Protein AF-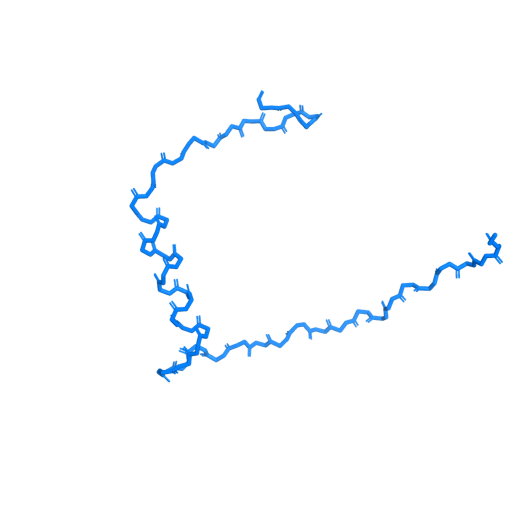A0A7V8VUR0-F1 (afdb_monomer_lite)

pLDDT: mean 92.93, std 8.38, range [55.5, 98.06]

Sequence (50 aa):
MNSIPQVPQPQNEPILSYAPDTPERQELKAALERMAGERIEIPLIIGGKE

Foldseek 3Di:
DDDDDDDDDDDDDDDDDLDPPDPVVVVVVVVVVVVVPDDDDDDDQDPNDD

Radius of gyration: 19.22 Å; chains: 1; bounding box: 51×15×39 Å

Secondary structure (DSSP, 8-state):
----PPPPPP-PPPPP---TT-HHHHHHHHHHHHHHH--------BTTB-

Structure (mmCIF, N/CA/C/O backbone):
data_AF-A0A7V8VUR0-F1
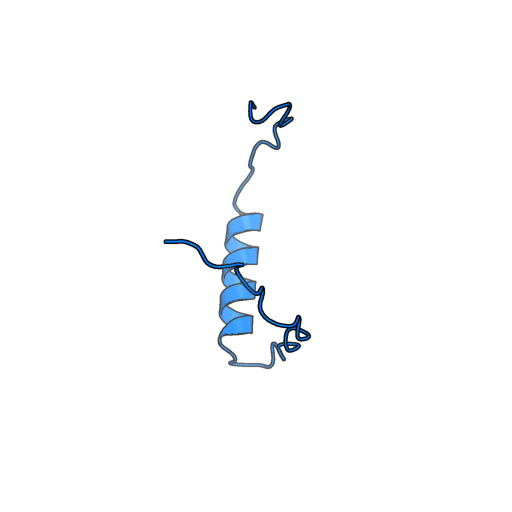#
_entry.id   AF-A0A7V8VUR0-F1
#
loop_
_atom_site.group_PDB
_atom_site.id
_atom_site.type_symbol
_atom_site.label_atom_id
_atom_site.label_alt_id
_atom_site.label_comp_id
_atom_site.label_asym_id
_atom_site.label_entity_id
_atom_site.label_seq_id
_atom_site.pdbx_PDB_ins_code
_atom_site.Cartn_x
_atom_site.Cartn_y
_atom_site.Cartn_z
_atom_site.occupancy
_atom_site.B_iso_or_equiv
_atom_site.auth_seq_id
_atom_site.auth_comp_id
_atom_site.auth_asym_id
_atom_site.auth_atom_id
_atom_site.pdbx_PDB_model_num
ATOM 1 N N . MET A 1 1 ? 35.495 -6.775 8.929 1.00 55.50 1 MET A N 1
ATOM 2 C CA . MET A 1 1 ? 34.973 -6.146 7.697 1.00 55.50 1 MET A CA 1
ATOM 3 C C . MET A 1 1 ? 35.139 -4.645 7.860 1.00 55.50 1 MET A C 1
ATOM 5 O O . MET A 1 1 ? 34.445 -4.085 8.692 1.00 55.50 1 MET A O 1
ATOM 9 N N . ASN A 1 2 ? 36.080 -4.023 7.143 1.00 68.56 2 ASN A N 1
ATOM 10 C CA . ASN A 1 2 ? 36.282 -2.567 7.148 1.00 68.56 2 ASN A CA 1
ATOM 11 C C . ASN A 1 2 ? 35.986 -2.039 5.737 1.00 68.56 2 ASN A C 1
ATOM 13 O O . ASN A 1 2 ? 36.874 -2.016 4.891 1.00 68.56 2 ASN A O 1
ATOM 17 N N . SER A 1 3 ? 34.732 -1.673 5.472 1.00 84.38 3 SER A N 1
ATOM 18 C CA . SER A 1 3 ? 34.288 -1.093 4.198 1.00 84.38 3 SER A CA 1
ATOM 19 C C . SER A 1 3 ? 33.275 0.017 4.456 1.00 84.38 3 SER A C 1
ATOM 21 O O . SER A 1 3 ? 32.440 -0.118 5.348 1.00 84.38 3 SER A O 1
ATOM 23 N N . ILE A 1 4 ? 33.318 1.083 3.656 1.00 84.44 4 ILE A N 1
ATOM 24 C CA . ILE A 1 4 ? 32.292 2.131 3.660 1.00 84.44 4 ILE A CA 1
ATOM 25 C C . ILE A 1 4 ? 31.133 1.624 2.787 1.00 84.44 4 ILE A C 1
ATOM 27 O O . ILE A 1 4 ? 31.345 1.439 1.586 1.00 84.44 4 ILE A O 1
ATOM 31 N N . PRO A 1 5 ? 29.942 1.343 3.347 1.00 87.88 5 PRO A N 1
ATOM 32 C CA . PRO A 1 5 ? 28.819 0.873 2.549 1.00 87.88 5 PRO A CA 1
ATOM 33 C C . PRO A 1 5 ? 28.379 1.978 1.585 1.00 87.88 5 PRO A C 1
ATOM 35 O O . PRO A 1 5 ? 28.177 3.122 1.989 1.00 87.88 5 PRO A O 1
ATOM 38 N N . GLN A 1 6 ? 28.233 1.635 0.307 1.00 91.25 6 GLN A N 1
ATOM 39 C CA . GLN A 1 6 ? 27.615 2.517 -0.676 1.00 91.25 6 GLN A CA 1
ATOM 40 C C . GLN A 1 6 ? 26.136 2.164 -0.786 1.00 91.25 6 GLN A C 1
ATOM 42 O O . GLN A 1 6 ? 25.786 1.020 -1.074 1.00 91.25 6 GLN A O 1
ATOM 47 N N . VAL A 1 7 ? 25.273 3.147 -0.540 1.00 91.94 7 VAL A N 1
ATOM 48 C CA . VAL A 1 7 ? 23.841 3.010 -0.815 1.00 91.94 7 VAL A CA 1
ATOM 49 C C . VAL A 1 7 ? 23.607 3.024 -2.330 1.00 91.94 7 VAL A C 1
ATOM 51 O O . VAL A 1 7 ? 24.316 3.744 -3.042 1.00 91.94 7 VAL A O 1
ATOM 54 N N . PRO A 1 8 ? 22.644 2.240 -2.849 1.00 92.88 8 PRO A N 1
ATOM 55 C CA . PRO A 1 8 ? 22.292 2.299 -4.260 1.00 92.88 8 PRO A CA 1
ATOM 56 C C . PRO A 1 8 ? 21.790 3.701 -4.619 1.00 92.88 8 PRO A C 1
ATOM 58 O O . PRO A 1 8 ? 21.176 4.387 -3.799 1.00 92.8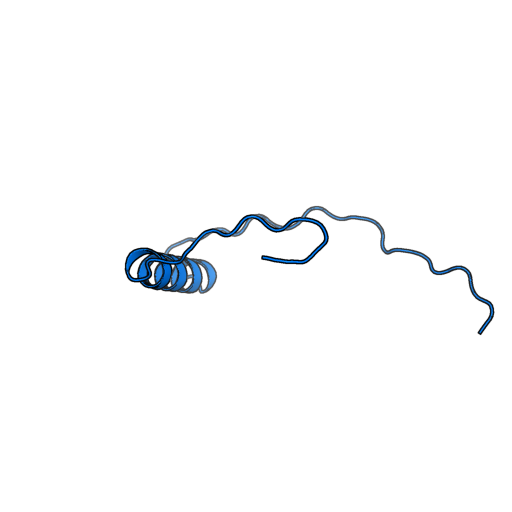8 8 PRO A O 1
ATOM 61 N N . GLN A 1 9 ? 22.049 4.130 -5.855 1.00 94.75 9 GLN A N 1
ATOM 62 C CA . GLN A 1 9 ? 21.506 5.394 -6.342 1.00 94.75 9 GLN A CA 1
ATOM 63 C C . GLN A 1 9 ? 19.974 5.301 -6.406 1.00 94.75 9 GLN A C 1
ATOM 65 O O . GLN A 1 9 ? 19.458 4.300 -6.916 1.00 94.75 9 GLN A O 1
ATOM 70 N N . PRO A 1 10 ? 19.244 6.310 -5.899 1.00 94.69 10 PRO A N 1
ATOM 71 C CA . PRO A 1 10 ? 17.791 6.301 -5.948 1.00 94.69 10 PRO A CA 1
ATOM 72 C C . PRO A 1 10 ? 17.320 6.353 -7.404 1.00 94.69 10 PRO A C 1
ATOM 74 O O . PRO A 1 10 ? 17.824 7.142 -8.204 1.00 94.69 10 PRO A O 1
ATOM 77 N N . GLN A 1 11 ? 16.340 5.518 -7.734 1.00 97.19 11 GLN A N 1
ATOM 78 C CA . GLN A 1 11 ? 15.637 5.525 -9.015 1.00 97.19 11 GLN A CA 1
ATOM 79 C C . GLN A 1 11 ? 14.142 5.683 -8.746 1.00 97.19 11 GLN A C 1
ATOM 81 O O . GLN A 1 11 ? 13.651 5.242 -7.707 1.00 97.19 11 GLN A O 1
ATOM 86 N N . ASN A 1 12 ? 13.429 6.338 -9.662 1.00 97.94 12 ASN A N 1
ATOM 87 C CA . ASN A 1 12 ? 11.984 6.486 -9.535 1.00 97.94 12 ASN A CA 1
ATOM 88 C C . ASN A 1 12 ? 11.307 5.120 -9.676 1.00 97.94 12 ASN A C 1
ATOM 90 O O . ASN A 1 12 ? 11.606 4.378 -10.613 1.00 97.94 12 ASN A O 1
ATOM 94 N N . GLU A 1 13 ? 10.363 4.835 -8.783 1.00 97.12 13 GLU A N 1
ATOM 95 C CA . GLU A 1 13 ? 9.517 3.647 -8.880 1.00 97.12 13 GLU A CA 1
ATOM 96 C C . GLU A 1 13 ? 8.606 3.756 -10.122 1.00 97.12 13 GLU A C 1
ATOM 98 O O . GLU A 1 13 ? 8.058 4.836 -10.386 1.00 97.12 13 GLU A O 1
ATOM 103 N N . PRO A 1 14 ? 8.437 2.680 -10.912 1.00 96.50 14 PRO A N 1
ATOM 104 C CA . PRO A 1 14 ? 7.548 2.688 -12.066 1.00 96.50 14 PRO A CA 1
ATOM 105 C C . PRO A 1 14 ? 6.082 2.888 -11.661 1.00 96.50 14 PRO A C 1
ATOM 107 O O . PRO A 1 14 ? 5.597 2.349 -10.668 1.00 96.5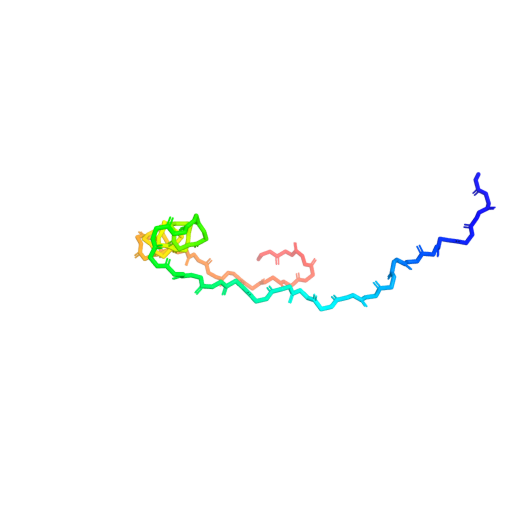0 14 PRO A O 1
ATOM 110 N N . ILE A 1 15 ? 5.339 3.626 -12.488 1.00 97.12 15 ILE A N 1
ATOM 111 C CA . ILE A 1 15 ? 3.888 3.767 -12.335 1.00 97.12 15 ILE A CA 1
ATOM 112 C C . ILE A 1 15 ? 3.219 2.525 -12.924 1.00 97.12 15 ILE A C 1
ATOM 114 O O . ILE A 1 15 ? 3.353 2.247 -14.117 1.00 97.12 15 ILE A O 1
ATOM 118 N N . LEU A 1 16 ? 2.475 1.797 -12.093 1.00 97.19 16 LEU A N 1
ATOM 119 C CA . LEU A 1 16 ? 1.691 0.647 -12.539 1.00 97.19 16 LEU A CA 1
ATOM 120 C C . LEU A 1 16 ? 0.423 1.092 -13.281 1.00 97.19 16 LEU A C 1
ATOM 122 O O . LEU A 1 16 ? -0.157 2.138 -12.989 1.00 97.19 16 LEU A O 1
ATOM 126 N N . SER A 1 17 ? -0.012 0.283 -14.247 1.00 97.06 17 SER A N 1
ATOM 127 C CA . SER A 1 17 ? -1.110 0.644 -15.151 1.00 97.06 17 SER A CA 1
ATOM 128 C C . SER A 1 17 ? -2.499 0.434 -14.547 1.00 97.06 17 SER A C 1
ATOM 130 O O . SER A 1 17 ? -3.417 1.196 -14.847 1.00 97.06 17 SER A O 1
ATOM 132 N N . TYR A 1 18 ? -2.665 -0.618 -13.733 1.00 96.62 18 TYR A N 1
ATOM 133 C CA . TYR A 1 18 ? -3.964 -1.078 -13.228 1.00 96.62 18 TYR A CA 1
ATOM 134 C C . TYR A 1 18 ? -5.020 -1.258 -14.335 1.00 96.62 18 TYR A C 1
ATOM 136 O O . TYR A 1 18 ? -6.224 -1.069 -14.115 1.00 96.62 18 TYR A O 1
ATOM 144 N N . ALA A 1 19 ? -4.581 -1.607 -15.547 1.00 97.31 19 ALA A N 1
ATOM 145 C CA . ALA A 1 19 ? -5.464 -1.886 -16.669 1.00 97.31 19 ALA A CA 1
ATOM 146 C C . ALA A 1 19 ? -6.357 -3.119 -16.383 1.00 97.31 19 ALA A C 1
ATOM 148 O O . ALA A 1 19 ? -6.158 -3.836 -15.400 1.00 97.31 19 ALA A O 1
ATOM 149 N N . PRO A 1 20 ? -7.426 -3.361 -17.166 1.00 96.81 20 PRO A N 1
ATOM 150 C CA . PRO A 1 20 ? -8.179 -4.611 -17.062 1.00 96.81 20 PRO A CA 1
ATOM 151 C C . PRO A 1 20 ? -7.253 -5.838 -17.130 1.00 96.81 20 PRO A C 1
ATOM 153 O O . PRO A 1 20 ? -6.270 -5.825 -17.863 1.00 96.81 20 PRO A O 1
ATOM 156 N N . ASP A 1 21 ? -7.570 -6.863 -16.338 1.00 95.12 21 ASP A N 1
ATOM 157 C CA . ASP A 1 21 ? -6.866 -8.155 -16.269 1.00 95.12 21 ASP A CA 1
ATOM 158 C C . ASP A 1 21 ? -5.401 -8.136 -15.797 1.00 95.12 21 ASP A C 1
ATOM 160 O O . ASP A 1 21 ? -4.740 -9.174 -15.817 1.00 95.12 21 ASP A O 1
ATOM 164 N N . THR A 1 22 ? -4.896 -7.007 -15.292 1.00 97.88 22 THR A N 1
ATOM 165 C CA . THR A 1 22 ? -3.548 -6.956 -14.714 1.00 97.88 22 THR A CA 1
ATOM 166 C C . THR A 1 22 ? -3.508 -7.474 -13.268 1.00 97.88 22 THR A C 1
ATOM 168 O O . THR A 1 22 ? -4.482 -7.298 -12.521 1.00 97.88 22 THR A O 1
ATOM 171 N N . PRO A 1 23 ? -2.402 -8.115 -12.837 1.00 97.62 23 PRO A N 1
ATOM 172 C CA . PRO A 1 23 ? -2.270 -8.632 -11.475 1.00 97.62 23 PRO A CA 1
ATOM 173 C C . PRO A 1 23 ? -2.343 -7.518 -10.426 1.00 97.62 23 PRO A C 1
ATOM 175 O O . PRO A 1 23 ? -3.050 -7.672 -9.432 1.00 97.62 23 PRO A O 1
ATOM 178 N N . GLU A 1 24 ? -1.741 -6.350 -10.679 1.00 97.44 24 GLU A N 1
ATOM 179 C CA . GLU A 1 24 ? -1.778 -5.228 -9.736 1.00 97.44 24 GLU A CA 1
ATOM 180 C C . GLU A 1 24 ? -3.209 -4.731 -9.470 1.00 97.44 24 GLU A C 1
ATOM 182 O O . GLU A 1 24 ? -3.539 -4.288 -8.368 1.00 97.44 24 GLU A O 1
ATOM 187 N N . ARG A 1 25 ? -4.108 -4.845 -10.459 1.00 97.88 25 ARG A N 1
ATOM 188 C CA . ARG A 1 25 ? -5.518 -4.486 -10.290 1.00 97.88 25 ARG A CA 1
ATOM 189 C C . ARG A 1 25 ? -6.266 -5.516 -9.450 1.00 97.88 25 ARG A C 1
ATOM 191 O O . ARG A 1 25 ? -7.179 -5.140 -8.712 1.00 97.88 25 ARG A O 1
ATOM 198 N N . GLN A 1 26 ? -5.921 -6.795 -9.572 1.00 97.88 26 GLN A N 1
ATOM 199 C CA . GLN A 1 26 ? -6.509 -7.862 -8.759 1.00 97.88 26 GLN A CA 1
ATOM 200 C C . GLN A 1 26 ? -6.077 -7.723 -7.297 1.00 97.88 26 GLN A C 1
ATOM 202 O O . GLN A 1 26 ? -6.930 -7.725 -6.410 1.00 97.88 26 GLN A O 1
ATOM 207 N N . GLU A 1 27 ? -4.784 -7.500 -7.058 1.00 97.94 27 GLU A N 1
ATOM 208 C CA . GLU A 1 27 ? -4.226 -7.253 -5.724 1.00 97.94 27 GLU A CA 1
ATOM 209 C C . GLU A 1 27 ? -4.859 -6.025 -5.063 1.00 97.94 27 GLU A C 1
ATOM 211 O O . GLU A 1 27 ? -5.280 -6.090 -3.906 1.00 97.94 27 GLU A O 1
ATOM 216 N N . LEU A 1 28 ? -5.018 -4.929 -5.815 1.00 97.94 28 LEU A N 1
ATOM 217 C CA . LEU A 1 28 ? -5.673 -3.719 -5.324 1.00 97.94 28 LEU A CA 1
ATOM 218 C C . L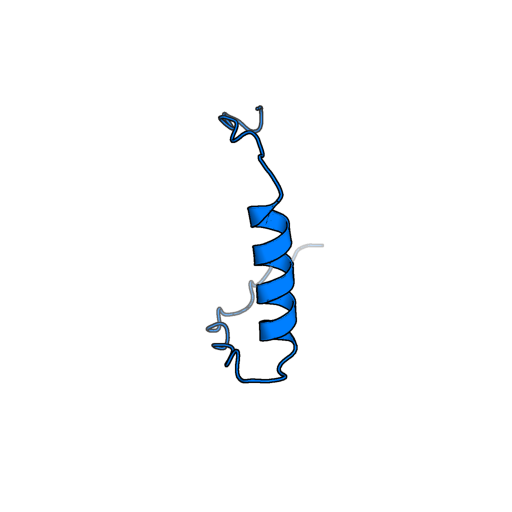EU A 1 28 ? -7.117 -3.988 -4.880 1.00 97.94 28 LEU A C 1
ATOM 220 O O . LEU A 1 28 ? -7.519 -3.560 -3.800 1.00 97.94 28 LEU A O 1
ATOM 224 N N . LYS A 1 29 ? -7.906 -4.705 -5.690 1.00 97.88 29 LYS A N 1
ATOM 225 C CA . LYS A 1 29 ? -9.293 -5.042 -5.332 1.00 97.88 29 LYS A CA 1
ATOM 226 C C . LYS A 1 29 ? -9.359 -5.921 -4.087 1.00 97.88 29 LYS A C 1
ATOM 228 O O . LYS A 1 29 ? -10.141 -5.619 -3.191 1.00 97.88 29 LYS A O 1
ATOM 233 N N . ALA A 1 30 ? -8.510 -6.943 -4.001 1.00 98.00 30 ALA A N 1
ATOM 234 C CA . ALA A 1 30 ? -8.453 -7.825 -2.839 1.00 98.00 30 ALA A CA 1
ATOM 235 C C . ALA A 1 30 ? -8.091 -7.057 -1.554 1.00 98.00 30 ALA A C 1
ATOM 237 O O . ALA A 1 30 ? -8.700 -7.269 -0.506 1.00 98.00 30 ALA A O 1
ATOM 238 N N . ALA A 1 31 ? -7.138 -6.121 -1.632 1.00 97.75 31 ALA A N 1
ATOM 239 C CA . ALA A 1 31 ? -6.774 -5.267 -0.506 1.00 97.75 31 ALA A CA 1
ATOM 240 C C . ALA A 1 31 ? -7.932 -4.354 -0.072 1.00 97.75 31 ALA A C 1
ATOM 242 O O . ALA A 1 31 ? -8.196 -4.239 1.125 1.00 97.75 31 ALA A O 1
ATOM 243 N N . LEU A 1 32 ? -8.644 -3.747 -1.027 1.00 98.06 32 LEU A N 1
ATOM 244 C CA . LEU A 1 32 ? -9.803 -2.894 -0.749 1.00 98.06 32 LEU A CA 1
ATOM 245 C C . LEU A 1 32 ? -10.948 -3.674 -0.096 1.00 98.06 32 LEU A C 1
ATOM 247 O O . LEU A 1 32 ? -11.506 -3.205 0.890 1.00 98.06 32 LEU A O 1
ATOM 251 N N . GLU A 1 33 ? -11.277 -4.860 -0.610 1.00 98.00 33 GLU A N 1
ATOM 252 C CA . GLU A 1 33 ? -12.314 -5.727 -0.038 1.00 98.00 33 GLU A CA 1
ATOM 253 C C . GLU A 1 33 ? -11.971 -6.133 1.398 1.00 98.00 33 GLU A C 1
ATOM 255 O O . GLU A 1 33 ? -12.806 -6.007 2.295 1.00 98.00 33 GLU A O 1
ATOM 260 N N . ARG A 1 34 ? -10.719 -6.542 1.635 1.00 97.25 34 ARG A N 1
ATOM 261 C CA . ARG A 1 34 ? -10.227 -6.887 2.971 1.00 97.25 34 ARG A CA 1
ATOM 262 C C . ARG A 1 34 ? -10.338 -5.701 3.933 1.00 97.25 34 ARG A C 1
ATOM 264 O O . ARG A 1 34 ? -10.930 -5.830 4.998 1.00 97.25 34 ARG A O 1
ATOM 271 N N . MET A 1 35 ? -9.817 -4.537 3.545 1.00 96.88 35 MET A N 1
ATOM 272 C CA . MET A 1 35 ? -9.839 -3.336 4.388 1.00 96.88 35 MET A CA 1
ATOM 273 C C . MET A 1 35 ? -11.257 -2.821 4.648 1.00 96.88 35 MET A C 1
ATOM 275 O O . MET A 1 35 ? -11.522 -2.308 5.727 1.00 96.88 35 MET A O 1
ATOM 279 N N . ALA A 1 36 ? -12.172 -2.954 3.686 1.00 96.88 36 ALA A N 1
ATOM 280 C CA . ALA A 1 36 ? -13.562 -2.543 3.861 1.00 96.88 36 ALA A CA 1
ATOM 281 C C . ALA A 1 36 ? -14.329 -3.444 4.847 1.00 96.88 36 ALA A C 1
ATOM 283 O O . ALA A 1 36 ? -15.260 -2.977 5.502 1.00 96.88 36 ALA A O 1
ATOM 284 N N . GLY A 1 37 ? -13.955 -4.725 4.946 1.00 96.38 37 GLY A N 1
ATOM 285 C CA . GLY A 1 37 ? -14.543 -5.683 5.887 1.00 96.38 37 GLY A CA 1
ATOM 286 C C . GLY A 1 37 ? -13.939 -5.641 7.294 1.00 96.38 37 GLY A C 1
ATOM 287 O O . GLY A 1 37 ? -14.536 -6.166 8.234 1.00 96.38 37 GLY A O 1
ATOM 288 N N . GLU A 1 38 ? -12.773 -5.021 7.457 1.00 95.25 38 GLU A N 1
ATOM 289 C CA . GLU A 1 38 ? -12.056 -4.938 8.725 1.00 95.25 38 GLU A CA 1
ATOM 290 C C . GLU A 1 38 ? -12.319 -3.596 9.423 1.00 95.25 38 GLU A C 1
ATOM 292 O O . GLU A 1 38 ? -12.240 -2.523 8.828 1.00 95.25 38 GLU A O 1
ATOM 297 N N . ARG A 1 39 ? -12.573 -3.636 10.734 1.00 93.44 39 ARG A N 1
ATOM 298 C CA . ARG A 1 39 ? -12.528 -2.446 11.589 1.00 93.44 39 ARG A CA 1
ATOM 299 C C . ARG A 1 39 ? -11.396 -2.617 12.584 1.00 93.44 39 ARG A C 1
ATOM 301 O O . ARG A 1 39 ? -11.554 -3.313 13.582 1.00 93.44 39 ARG A O 1
ATOM 308 N N . ILE A 1 40 ? -10.268 -1.986 12.285 1.00 93.50 40 ILE A N 1
ATOM 309 C CA . ILE A 1 40 ? -9.087 -2.013 13.145 1.00 93.50 40 ILE A CA 1
ATOM 310 C C . ILE A 1 40 ? -9.085 -0.821 14.103 1.00 93.50 40 ILE A C 1
ATOM 312 O O . ILE A 1 40 ? -9.629 0.245 13.802 1.00 93.50 40 ILE A O 1
ATOM 316 N N . GLU A 1 41 ? -8.467 -1.006 15.262 1.00 93.81 41 GLU A N 1
ATOM 317 C CA . GLU A 1 41 ? -8.073 0.099 16.129 1.00 93.81 41 GLU A CA 1
ATOM 318 C C . GLU A 1 41 ? -6.843 0.796 15.530 1.00 93.81 41 GLU A C 1
ATOM 320 O O . GLU A 1 41 ? -5.966 0.141 14.968 1.00 93.81 41 GLU A O 1
ATOM 325 N N . ILE A 1 42 ? -6.791 2.127 15.618 1.00 93.31 42 ILE A N 1
ATOM 326 C CA . ILE A 1 42 ? -5.636 2.927 15.192 1.00 93.31 42 ILE A CA 1
ATOM 327 C C . ILE A 1 42 ? -4.990 3.484 16.469 1.00 93.31 42 ILE A C 1
ATOM 329 O O . ILE A 1 42 ? -5.408 4.552 16.930 1.00 93.31 42 ILE A O 1
ATOM 333 N N . PRO A 1 43 ? -4.039 2.754 17.084 1.00 93.38 43 PRO A N 1
ATOM 334 C CA . PRO A 1 43 ? -3.426 3.160 18.344 1.00 93.38 43 PRO A CA 1
ATOM 335 C C . PRO A 1 43 ? -2.430 4.311 18.156 1.00 93.38 43 PRO A C 1
ATOM 337 O O . PRO A 1 43 ? -1.939 4.585 17.055 1.00 93.38 43 PRO A O 1
ATOM 340 N N . LEU A 1 44 ? -2.102 4.982 19.260 1.00 94.38 44 LEU A N 1
ATOM 341 C CA . LEU A 1 44 ? -1.060 6.002 19.293 1.00 94.38 44 LEU A CA 1
ATOM 342 C C . LEU A 1 44 ? 0.296 5.345 19.533 1.00 94.38 44 LEU A C 1
ATOM 344 O O . LEU A 1 44 ? 0.638 5.022 20.661 1.00 94.38 44 LEU A O 1
ATOM 348 N N . ILE A 1 45 ? 1.121 5.233 18.495 1.00 93.56 45 ILE A N 1
ATOM 349 C CA . ILE A 1 45 ? 2.471 4.690 18.672 1.00 93.56 45 ILE A CA 1
ATOM 350 C C . ILE A 1 45 ? 3.428 5.783 19.171 1.00 93.56 45 ILE A C 1
ATOM 352 O O . ILE A 1 45 ? 3.903 6.606 18.385 1.00 93.56 45 ILE A O 1
ATOM 356 N N . ILE A 1 46 ? 3.760 5.780 20.467 1.00 92.25 46 ILE A N 1
ATOM 357 C CA . ILE A 1 46 ? 4.722 6.719 21.075 1.00 92.25 46 ILE A CA 1
ATOM 358 C C . ILE A 1 46 ? 5.950 5.947 21.561 1.00 92.25 46 ILE A C 1
ATOM 360 O O . ILE A 1 46 ? 5.883 5.118 22.465 1.00 92.25 46 ILE A O 1
ATOM 364 N N . GLY A 1 47 ? 7.107 6.215 20.946 1.00 92.56 47 GLY A N 1
ATOM 365 C CA . GLY A 1 47 ? 8.359 5.526 21.287 1.00 92.56 47 GLY A CA 1
ATOM 366 C C . GLY A 1 47 ? 8.342 4.021 20.984 1.00 92.56 47 GLY A C 1
ATOM 367 O O . GLY A 1 47 ? 9.052 3.263 21.641 1.00 92.56 47 GLY A O 1
ATOM 368 N N . GLY A 1 48 ? 7.523 3.588 20.019 1.00 90.81 48 GLY A N 1
ATOM 369 C CA . GLY A 1 48 ? 7.388 2.179 19.629 1.00 90.81 48 GLY A CA 1
ATOM 370 C C . GLY A 1 48 ? 6.458 1.354 20.523 1.00 90.81 48 GLY A C 1
ATOM 371 O O . GLY A 1 48 ? 6.500 0.130 20.455 1.00 90.81 48 GLY A O 1
ATOM 372 N N . LYS A 1 49 ? 5.648 2.001 21.366 1.00 74.31 49 LYS A N 1
ATOM 373 C CA . LYS A 1 49 ? 4.612 1.361 22.185 1.00 74.31 49 LYS A CA 1
ATOM 374 C C . LYS A 1 49 ? 3.240 1.885 21.780 1.00 74.31 49 LYS A C 1
ATOM 376 O O . LYS A 1 49 ? 3.136 3.079 21.502 1.00 74.31 49 LYS A O 1
ATOM 381 N N . GL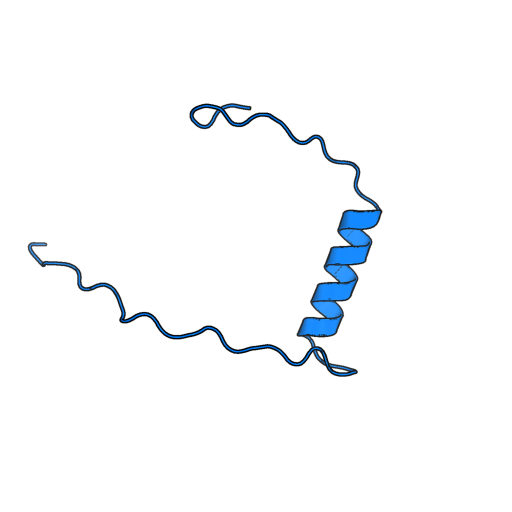U A 1 50 ? 2.269 0.977 21.734 1.00 71.88 50 GLU A N 1
ATOM 382 C CA . GLU A 1 50 ? 0.843 1.241 21.479 1.00 71.88 50 GLU A CA 1
ATOM 383 C C . GLU A 1 50 ? 0.152 1.995 22.619 1.00 71.88 50 GLU A C 1
ATOM 385 O O . GLU A 1 50 ? 0.579 1.823 23.789 1.00 71.88 50 GLU A O 1
#